Protein AF-A0A6J7I8J6-F1 (afdb_monomer_lite)

Organism: NCBI:txid449393

Foldseek 3Di:
DDPVCPVVVVVQVVQVVVVHDPCVQLVVCCVVPNNVRSVVVVPCPPDDD

Secondary structure (DSSP, 8-state):
--GGGHHHHHHHHHHHHTT--HHHHHHHHHHHH-HHHHHHH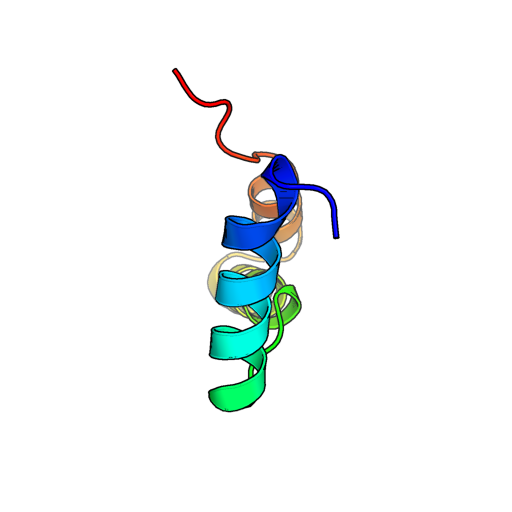HH------

Radius of gyration: 13.08 Å; chains: 1; bounding box: 21×30×35 Å

Structure (mmCIF, N/CA/C/O backbone):
data_AF-A0A6J7I8J6-F1
#
_ent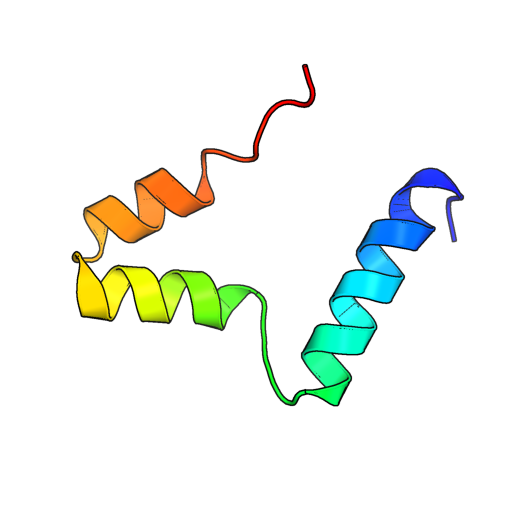ry.id   AF-A0A6J7I8J6-F1
#
loop_
_atom_site.group_PDB
_atom_site.id
_atom_site.type_symbol
_atom_site.label_atom_id
_atom_site.label_alt_id
_atom_site.label_comp_id
_atom_site.label_asym_id
_atom_site.label_entity_id
_atom_site.label_seq_id
_atom_site.pdbx_PDB_ins_code
_atom_site.Cartn_x
_atom_site.Cartn_y
_atom_site.Cartn_z
_atom_site.occupancy
_atom_site.B_iso_or_equiv
_atom_site.auth_seq_id
_atom_site.auth_comp_id
_atom_site.auth_asym_id
_atom_site.auth_atom_id
_atom_site.pdbx_PDB_model_num
ATOM 1 N N . MET A 1 1 ? 6.023 -3.677 -22.963 1.00 74.00 1 MET A N 1
ATOM 2 C CA . MET A 1 1 ? 5.565 -2.950 -21.760 1.00 74.00 1 MET A CA 1
ATOM 3 C C . MET A 1 1 ? 5.903 -1.478 -21.983 1.00 74.00 1 MET A C 1
ATOM 5 O O . MET A 1 1 ? 7.062 -1.233 -22.317 1.00 74.00 1 MET A O 1
ATOM 9 N N . PRO A 1 2 ? 4.928 -0.549 -21.936 1.00 90.31 2 PRO A N 1
ATOM 10 C CA . PRO A 1 2 ? 5.181 0.894 -22.071 1.00 90.31 2 PRO A CA 1
ATOM 11 C C . PRO A 1 2 ? 6.346 1.369 -21.189 1.00 90.31 2 PRO A C 1
ATOM 13 O O . PRO A 1 2 ? 6.520 0.871 -20.080 1.00 90.31 2 PRO A O 1
ATOM 16 N N . ALA A 1 3 ? 7.192 2.277 -21.672 1.00 91.69 3 ALA A N 1
ATOM 17 C CA . ALA A 1 3 ? 8.392 2.663 -20.921 1.00 91.69 3 ALA A CA 1
ATOM 18 C C . ALA A 1 3 ? 8.034 3.352 -19.594 1.00 91.69 3 ALA A C 1
ATOM 20 O O . ALA A 1 3 ? 8.743 3.196 -18.601 1.00 91.69 3 ALA A O 1
ATOM 21 N N . GLU A 1 4 ? 6.895 4.038 -19.578 1.00 93.38 4 GLU A N 1
ATOM 22 C CA . GLU A 1 4 ? 6.416 4.897 -18.503 1.00 93.38 4 GLU A CA 1
ATOM 23 C C . GLU A 1 4 ? 5.967 4.100 -17.276 1.00 93.38 4 GLU A C 1
ATOM 25 O O . GLU A 1 4 ? 6.145 4.558 -16.154 1.00 93.38 4 GLU A O 1
ATOM 30 N N . LEU A 1 5 ? 5.434 2.885 -17.457 1.00 92.88 5 LEU A N 1
ATOM 31 C CA . LEU A 1 5 ? 4.998 2.060 -16.318 1.00 92.88 5 LEU A CA 1
ATOM 32 C C . LEU A 1 5 ? 6.097 1.110 -15.830 1.00 92.88 5 LEU A C 1
ATOM 34 O O . LEU A 1 5 ? 5.887 0.407 -14.848 1.00 92.88 5 LEU A O 1
ATOM 38 N N . ARG A 1 6 ? 7.266 1.066 -16.485 1.00 93.94 6 ARG A N 1
ATOM 39 C CA . ARG A 1 6 ? 8.366 0.183 -16.076 1.00 93.94 6 ARG A CA 1
ATOM 40 C C . ARG A 1 6 ? 8.774 0.412 -14.609 1.00 93.94 6 ARG A C 1
ATOM 42 O O . ARG A 1 6 ? 8.910 -0.586 -13.905 1.00 93.94 6 ARG A O 1
ATOM 49 N N . PRO A 1 7 ? 8.895 1.660 -14.107 1.00 93.31 7 PRO A N 1
ATOM 50 C CA . PRO A 1 7 ? 9.161 1.904 -12.689 1.00 93.31 7 PRO A CA 1
ATOM 51 C C . PRO A 1 7 ? 8.062 1.348 -11.773 1.00 93.31 7 PRO A C 1
ATOM 53 O O . PRO A 1 7 ? 8.365 0.664 -10.801 1.00 93.31 7 PRO A O 1
ATOM 56 N N . ALA A 1 8 ? 6.790 1.577 -12.117 1.00 89.62 8 ALA A N 1
ATOM 57 C CA . ALA A 1 8 ? 5.653 1.090 -11.335 1.00 89.62 8 ALA A CA 1
ATOM 58 C C . ALA A 1 8 ? 5.577 -0.448 -11.309 1.00 89.62 8 ALA A C 1
ATOM 60 O O . ALA A 1 8 ? 5.259 -1.037 -10.280 1.00 89.62 8 ALA A O 1
ATOM 61 N N . VAL A 1 9 ? 5.917 -1.109 -12.421 1.00 93.81 9 VAL A N 1
ATOM 62 C CA . VAL A 1 9 ? 5.962 -2.576 -12.511 1.00 93.81 9 VAL A CA 1
ATOM 63 C C . VAL A 1 9 ? 7.089 -3.154 -11.658 1.00 93.81 9 VAL A C 1
ATOM 65 O O . VAL A 1 9 ? 6.861 -4.149 -10.976 1.00 93.81 9 VAL A O 1
ATOM 68 N N . TYR A 1 10 ? 8.273 -2.536 -11.646 1.00 95.00 10 TYR A N 1
ATOM 69 C CA . TYR A 1 10 ? 9.349 -2.967 -10.751 1.00 95.00 10 TYR A CA 1
ATOM 70 C C . TYR A 1 10 ? 8.981 -2.763 -9.281 1.00 95.00 10 TYR A C 1
ATOM 72 O O . TYR A 1 10 ? 9.127 -3.691 -8.497 1.00 95.00 10 TYR A O 1
ATOM 80 N N . ALA A 1 11 ? 8.415 -1.610 -8.914 1.00 91.38 11 ALA A N 1
ATOM 81 C CA . ALA A 1 11 ? 7.949 -1.372 -7.547 1.00 91.38 11 ALA A CA 1
ATOM 82 C C . ALA A 1 11 ? 6.898 -2.406 -7.098 1.00 91.38 11 ALA A C 1
ATOM 84 O O . ALA A 1 11 ? 6.910 -2.856 -5.953 1.00 91.38 11 ALA A O 1
ATOM 85 N N . LEU A 1 12 ? 6.011 -2.825 -8.007 1.00 91.81 12 LEU A N 1
ATOM 86 C CA . LEU A 1 12 ? 5.058 -3.897 -7.733 1.00 91.81 12 LEU A CA 1
ATOM 87 C C . LEU A 1 12 ? 5.745 -5.262 -7.575 1.00 91.81 12 LEU A C 1
ATOM 89 O O . LEU A 1 12 ? 5.356 -6.025 -6.695 1.00 91.81 12 LEU A O 1
ATOM 93 N N . ALA A 1 13 ? 6.751 -5.573 -8.397 1.00 94.94 13 ALA A N 1
ATOM 94 C CA . ALA A 1 13 ? 7.509 -6.819 -8.284 1.00 94.94 13 ALA A CA 1
ATOM 95 C C . ALA A 1 13 ? 8.221 -6.928 -6.925 1.00 94.94 13 ALA A C 1
ATOM 97 O O . ALA A 1 13 ? 8.089 -7.952 -6.265 1.00 94.94 13 ALA A O 1
ATOM 98 N N . GLU A 1 14 ? 8.860 -5.851 -6.461 1.00 95.06 14 GLU A N 1
ATOM 99 C CA . GLU A 1 14 ? 9.506 -5.791 -5.139 1.00 95.06 14 GLU A CA 1
ATOM 100 C C . GLU A 1 14 ? 8.508 -6.043 -3.994 1.00 95.06 14 GLU A C 1
ATOM 102 O O . GLU A 1 14 ? 8.799 -6.771 -3.045 1.00 95.06 14 GLU A O 1
ATOM 107 N N . LEU A 1 15 ? 7.290 -5.488 -4.083 1.00 94.25 15 LEU A N 1
ATOM 108 C CA . LEU A 1 15 ? 6.234 -5.763 -3.101 1.00 94.25 15 LEU A CA 1
ATOM 109 C C . LEU A 1 15 ? 5.823 -7.238 -3.105 1.00 94.25 15 LEU A C 1
ATOM 111 O O . LEU A 1 15 ? 5.682 -7.832 -2.036 1.00 94.25 15 LEU A O 1
ATOM 115 N N . VAL A 1 16 ? 5.657 -7.830 -4.290 1.00 94.94 16 VAL A N 1
ATOM 116 C CA . VAL A 1 16 ? 5.294 -9.245 -4.442 1.00 94.94 16 VAL A CA 1
ATOM 117 C C . VAL A 1 16 ? 6.393 -10.157 -3.897 1.00 94.94 16 VAL A C 1
ATOM 119 O O . VAL A 1 16 ? 6.084 -11.107 -3.179 1.00 94.94 16 VAL A O 1
ATOM 122 N N . GLU A 1 17 ? 7.663 -9.859 -4.174 1.00 96.75 17 GLU A N 1
ATOM 123 C CA . GLU A 1 17 ? 8.808 -10.592 -3.620 1.00 96.75 17 GLU A CA 1
ATOM 124 C C . GLU A 1 17 ? 8.864 -10.499 -2.091 1.00 96.75 17 GLU A C 1
ATOM 126 O O . GLU A 1 17 ? 9.159 -11.488 -1.419 1.00 96.75 17 GLU A O 1
ATOM 131 N N . ALA A 1 18 ? 8.483 -9.352 -1.522 1.00 94.56 18 ALA A N 1
ATOM 132 C CA . ALA A 1 18 ? 8.338 -9.170 -0.080 1.00 94.56 18 ALA A CA 1
ATOM 133 C C . ALA A 1 18 ? 7.084 -9.845 0.519 1.00 94.56 18 ALA A C 1
ATOM 135 O O . ALA A 1 18 ? 6.848 -9.730 1.724 1.00 94.56 18 ALA A O 1
ATOM 136 N N . GLY A 1 19 ? 6.260 -10.527 -0.287 1.00 95.81 19 GLY A N 1
ATOM 137 C CA . GLY A 1 19 ? 5.004 -11.146 0.152 1.00 95.81 19 GLY A CA 1
ATOM 138 C C . GLY A 1 19 ? 3.921 -10.132 0.531 1.00 95.81 19 GLY A C 1
ATOM 139 O O . GLY A 1 19 ? 3.021 -10.457 1.304 1.00 95.81 19 GLY A O 1
ATOM 140 N N . ARG A 1 20 ? 4.026 -8.903 0.019 1.00 94.19 20 ARG A N 1
ATOM 141 C CA . ARG A 1 20 ? 3.136 -7.779 0.312 1.00 94.19 20 ARG A CA 1
ATOM 142 C C . ARG A 1 20 ? 2.248 -7.431 -0.874 1.00 94.19 20 ARG A C 1
ATOM 144 O O . ARG A 1 20 ? 2.501 -7.805 -2.018 1.00 94.19 20 ARG A O 1
ATOM 151 N N . SER A 1 21 ? 1.212 -6.651 -0.596 1.00 92.25 21 SER A N 1
ATOM 152 C CA . SER A 1 21 ? 0.320 -6.071 -1.594 1.00 92.25 21 SER A CA 1
ATOM 153 C C . SER A 1 21 ? 0.178 -4.554 -1.408 1.00 92.25 21 SER A C 1
ATOM 155 O O . SER A 1 21 ? 0.308 -4.059 -0.287 1.00 92.25 21 SER A O 1
ATOM 157 N N . PRO A 1 22 ? -0.160 -3.788 -2.464 1.00 86.69 22 PRO A N 1
ATOM 158 C CA . PRO A 1 22 ? -0.528 -2.376 -2.313 1.00 86.69 22 PRO A CA 1
ATOM 159 C C . PRO A 1 22 ? -1.684 -2.154 -1.322 1.00 86.69 22 PRO A C 1
ATOM 161 O O . PRO A 1 22 ? -1.743 -1.126 -0.651 1.00 86.69 22 PRO A O 1
ATOM 164 N N . GLY A 1 23 ? -2.585 -3.136 -1.191 1.00 90.19 23 GLY A N 1
ATOM 165 C CA . GLY A 1 23 ? -3.691 -3.099 -0.234 1.00 90.19 23 GLY A CA 1
ATOM 166 C C . GLY A 1 23 ? -3.244 -3.167 1.228 1.00 90.19 23 GLY A C 1
ATOM 167 O O . GLY A 1 23 ? -3.984 -2.716 2.100 1.00 90.19 23 GLY A O 1
ATOM 168 N N . ASP A 1 24 ? -2.034 -3.658 1.508 1.00 92.69 24 ASP A N 1
ATOM 169 C CA . ASP A 1 24 ? -1.512 -3.747 2.873 1.00 92.69 24 ASP A CA 1
ATOM 170 C C . ASP A 1 24 ? -1.352 -2.356 3.486 1.00 92.69 24 ASP A C 1
ATOM 172 O O . ASP A 1 24 ? -1.706 -2.163 4.640 1.00 92.69 24 ASP A O 1
ATOM 176 N N . ALA A 1 25 ? -0.909 -1.365 2.703 1.00 88.44 25 ALA A N 1
ATOM 177 C CA . ALA A 1 25 ? -0.803 0.015 3.174 1.00 88.44 25 ALA A CA 1
ATOM 178 C C . ALA A 1 25 ? -2.176 0.584 3.571 1.00 88.44 25 AL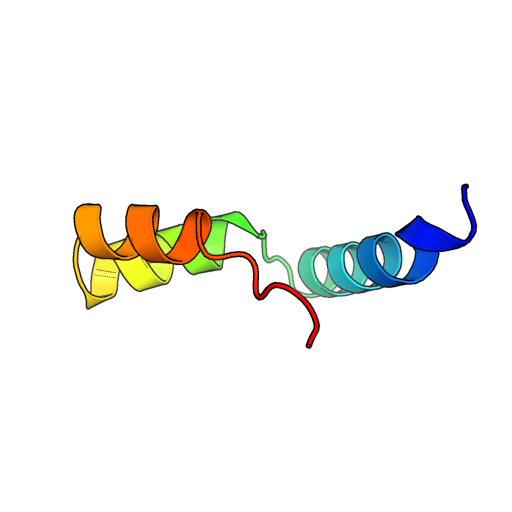A A C 1
ATOM 180 O O . ALA A 1 25 ? -2.309 1.206 4.622 1.00 88.44 25 ALA A O 1
ATOM 181 N N . VAL A 1 26 ? -3.218 0.302 2.778 1.00 90.81 26 VAL A N 1
ATOM 182 C CA . VAL A 1 26 ? -4.599 0.707 3.090 1.00 90.81 26 VAL A CA 1
ATOM 183 C C . VAL A 1 26 ? -5.079 0.029 4.373 1.00 90.81 26 VAL A C 1
ATOM 185 O O . VAL A 1 26 ? -5.664 0.683 5.236 1.00 90.81 26 VAL A O 1
ATOM 188 N N . LEU A 1 27 ? -4.819 -1.272 4.525 1.00 93.06 27 LEU A N 1
ATOM 189 C CA . LEU A 1 27 ? -5.179 -2.022 5.727 1.00 93.06 27 LEU A CA 1
ATOM 190 C C . LEU A 1 27 ? -4.430 -1.521 6.966 1.00 93.06 27 LEU A C 1
ATOM 192 O O . LEU A 1 27 ? -5.038 -1.404 8.030 1.00 93.06 27 LEU A O 1
ATOM 196 N N . ASP A 1 28 ? -3.145 -1.205 6.840 1.00 94.25 28 ASP A N 1
ATOM 197 C CA . ASP A 1 28 ? -2.319 -0.692 7.931 1.00 94.25 28 ASP A CA 1
ATOM 198 C C . ASP A 1 28 ? -2.809 0.686 8.386 1.00 94.25 28 ASP A C 1
ATOM 200 O O . ASP A 1 28 ? -3.033 0.893 9.581 1.00 94.25 28 ASP A O 1
ATOM 204 N N . THR A 1 29 ? -3.093 1.602 7.454 1.00 93.50 29 THR A N 1
ATOM 205 C CA . THR A 1 29 ? -3.699 2.901 7.780 1.00 93.50 29 THR A CA 1
ATOM 206 C C . THR A 1 29 ? -5.088 2.734 8.388 1.00 93.50 29 THR A C 1
ATOM 208 O O . THR A 1 29 ? -5.405 3.393 9.377 1.00 93.50 29 THR A O 1
ATOM 211 N N . ALA A 1 30 ? -5.910 1.818 7.867 1.00 95.62 30 ALA A N 1
ATOM 212 C CA . ALA A 1 30 ? -7.241 1.565 8.413 1.00 95.62 30 ALA A CA 1
ATOM 213 C C . ALA A 1 30 ? -7.174 1.049 9.856 1.00 95.62 30 ALA A C 1
ATOM 215 O O . ALA A 1 30 ? -7.970 1.461 10.698 1.00 95.62 30 ALA A O 1
ATOM 216 N N . ARG A 1 31 ? -6.204 0.179 10.157 1.00 95.94 31 ARG A N 1
ATOM 217 C CA . ARG A 1 31 ? -5.959 -0.341 11.510 1.00 95.94 31 ARG A CA 1
ATOM 218 C C . ARG A 1 31 ? -5.414 0.724 12.458 1.00 95.94 31 ARG A C 1
ATOM 220 O O . ARG A 1 31 ? -5.792 0.725 13.624 1.00 95.94 31 ARG A O 1
ATOM 227 N N . ALA A 1 32 ? -4.538 1.604 11.979 1.00 97.19 32 ALA A N 1
ATOM 228 C CA . ALA A 1 32 ? -3.889 2.619 12.806 1.00 97.19 32 ALA A CA 1
ATOM 229 C C . ALA A 1 32 ? -4.754 3.869 13.039 1.00 97.19 32 ALA A C 1
ATOM 231 O O . ALA A 1 32 ? -4.696 4.473 14.108 1.00 97.19 32 ALA A O 1
ATOM 232 N N . SER A 1 33 ? -5.532 4.283 12.038 1.00 95.56 33 SER A N 1
ATOM 233 C CA . SER A 1 33 ? -6.186 5.601 11.992 1.00 95.56 33 SER A CA 1
ATOM 234 C C . SER A 1 33 ? -7.647 5.555 11.540 1.00 95.56 33 SER A C 1
ATOM 236 O O . SER A 1 33 ? -8.303 6.592 11.473 1.00 95.56 33 SER A O 1
ATOM 238 N N . GLY A 1 34 ? -8.179 4.363 11.271 1.00 96.19 34 GLY A N 1
ATOM 239 C CA . GLY A 1 34 ? -9.568 4.155 10.883 1.00 96.19 34 GLY A CA 1
ATOM 240 C C . GLY A 1 34 ? -9.803 4.155 9.366 1.00 96.19 34 GLY A C 1
ATOM 241 O O . GLY A 1 34 ? -8.967 4.611 8.582 1.00 96.19 34 GLY A O 1
ATOM 242 N N . PRO A 1 35 ? -10.962 3.632 8.930 1.00 93.31 35 PRO A N 1
ATOM 243 C CA . PRO A 1 35 ? -11.264 3.421 7.515 1.00 93.31 35 PRO A CA 1
ATOM 244 C C . PRO A 1 35 ? -11.375 4.724 6.711 1.00 93.31 35 PRO A C 1
ATOM 246 O O . PRO A 1 35 ? -10.993 4.747 5.546 1.00 93.31 35 PRO A O 1
ATOM 249 N N . GLU A 1 36 ? -11.849 5.816 7.316 1.00 94.38 36 GLU A N 1
ATOM 250 C CA . GLU A 1 36 ? -11.940 7.123 6.650 1.00 94.38 36 GLU A CA 1
ATOM 251 C C . GLU A 1 36 ? -10.553 7.674 6.290 1.00 94.38 36 GLU A C 1
ATOM 253 O O . GLU A 1 36 ? -10.313 8.050 5.143 1.00 94.38 36 GLU A O 1
ATOM 258 N N . ALA A 1 37 ? -9.608 7.633 7.236 1.00 91.56 37 ALA A N 1
ATOM 259 C CA . ALA A 1 37 ? -8.228 8.054 7.007 1.00 91.56 37 ALA A CA 1
ATOM 260 C C . ALA A 1 37 ? -7.541 7.206 5.924 1.00 91.56 37 ALA A C 1
ATOM 262 O O . ALA A 1 37 ? -6.805 7.738 5.096 1.00 91.56 37 ALA A O 1
ATOM 263 N N . ALA A 1 38 ? -7.817 5.899 5.891 1.00 91.69 38 ALA A N 1
ATOM 264 C CA . ALA A 1 38 ? -7.288 5.005 4.865 1.00 91.69 38 ALA A CA 1
ATOM 265 C C . ALA A 1 38 ? -7.804 5.345 3.460 1.00 91.69 38 ALA A C 1
ATOM 267 O O . ALA A 1 38 ? -7.029 5.345 2.506 1.00 91.69 38 ALA A O 1
ATOM 268 N N . LEU A 1 39 ? -9.095 5.669 3.327 1.00 90.69 39 LEU A N 1
ATOM 269 C CA . LEU A 1 39 ? -9.678 6.079 2.048 1.00 90.69 39 LEU A CA 1
ATOM 270 C C . LEU A 1 39 ? -9.116 7.423 1.574 1.00 90.69 39 LEU A C 1
ATOM 272 O O . LEU A 1 39 ? -8.770 7.542 0.402 1.00 90.69 39 LEU A O 1
ATOM 276 N N . LEU A 1 40 ? -8.969 8.401 2.474 1.00 91.31 40 LEU A N 1
ATOM 277 C CA . LEU A 1 40 ? -8.352 9.695 2.158 1.00 91.31 40 LEU A CA 1
ATOM 278 C C . LEU A 1 40 ? -6.891 9.539 1.708 1.00 91.31 40 LEU A C 1
ATOM 280 O O . LEU A 1 40 ? -6.485 10.130 0.710 1.00 91.31 40 LEU A O 1
ATOM 284 N N . ALA A 1 41 ? -6.115 8.696 2.392 1.00 86.81 41 ALA A N 1
ATOM 285 C CA . ALA A 1 41 ? -4.733 8.411 2.012 1.00 86.81 41 ALA A CA 1
ATOM 286 C C . ALA A 1 41 ? -4.628 7.711 0.645 1.00 86.81 41 ALA A C 1
ATOM 288 O O . ALA A 1 41 ? -3.709 7.988 -0.118 1.00 86.81 41 ALA A O 1
ATOM 289 N N . ALA A 1 42 ? -5.577 6.833 0.307 1.00 85.12 42 ALA A N 1
ATOM 290 C CA . ALA A 1 42 ? -5.570 6.096 -0.956 1.00 85.12 42 ALA A CA 1
ATOM 291 C C . ALA A 1 42 ? -5.899 6.962 -2.187 1.00 85.12 42 ALA A C 1
ATOM 293 O O . ALA A 1 42 ? -5.520 6.601 -3.301 1.00 85.12 42 ALA A O 1
ATOM 294 N N . VAL A 1 43 ? -6.616 8.078 -2.008 1.00 82.56 43 VAL A N 1
ATOM 295 C CA . VAL A 1 43 ? -7.005 8.980 -3.111 1.00 82.56 43 VAL A CA 1
ATOM 296 C C . VAL A 1 43 ? -6.049 10.155 -3.301 1.00 82.56 43 VAL A C 1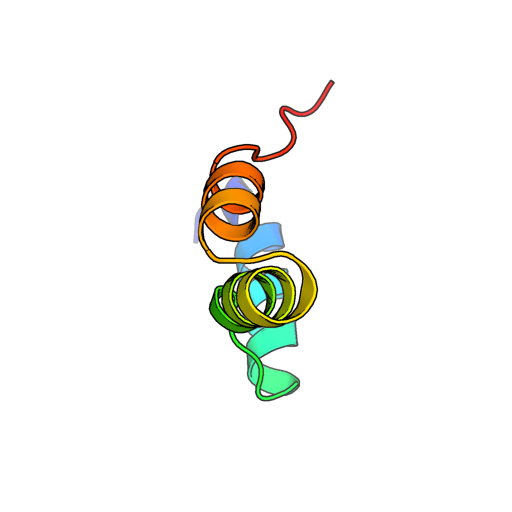
ATOM 298 O O . VAL A 1 43 ? -6.044 10.766 -4.368 1.00 82.56 43 VAL A O 1
ATOM 301 N N . HIS A 1 44 ? -5.208 10.450 -2.311 1.00 68.38 44 HIS A N 1
ATOM 302 C CA . HIS A 1 44 ? -4.097 11.384 -2.457 1.00 68.38 44 HIS A CA 1
ATOM 303 C C . HIS A 1 44 ? -2.874 10.653 -3.014 1.00 68.38 44 HIS A C 1
ATOM 305 O O . HIS A 1 44 ? -1.879 10.442 -2.327 1.00 68.38 44 HIS A O 1
ATOM 311 N N . ALA A 1 45 ? -2.956 10.258 -4.2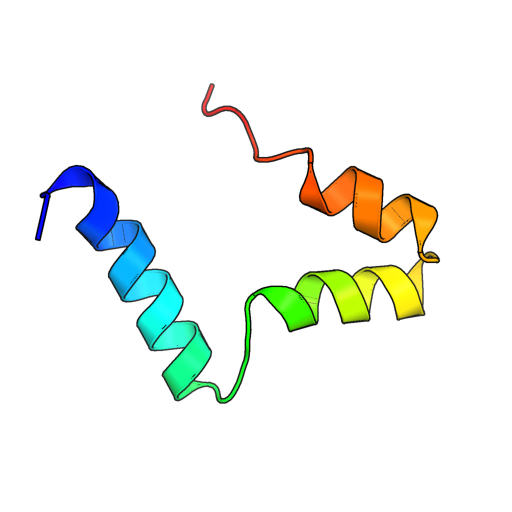87 1.00 61.53 45 ALA A N 1
ATOM 312 C CA . ALA A 1 45 ? -1.745 10.017 -5.057 1.00 61.53 45 ALA A CA 1
ATOM 313 C C . ALA A 1 45 ? -0.973 11.342 -5.086 1.00 61.53 45 ALA A C 1
ATOM 315 O O . ALA A 1 45 ? -1.540 12.350 -5.507 1.00 61.53 45 ALA A O 1
ATOM 316 N N . GLU A 1 46 ? 0.266 11.362 -4.587 1.00 60.69 46 GLU A N 1
ATOM 317 C CA . GLU A 1 46 ? 1.107 12.554 -4.683 1.00 60.69 46 GLU A CA 1
ATOM 318 C C . GLU A 1 46 ? 1.178 12.982 -6.152 1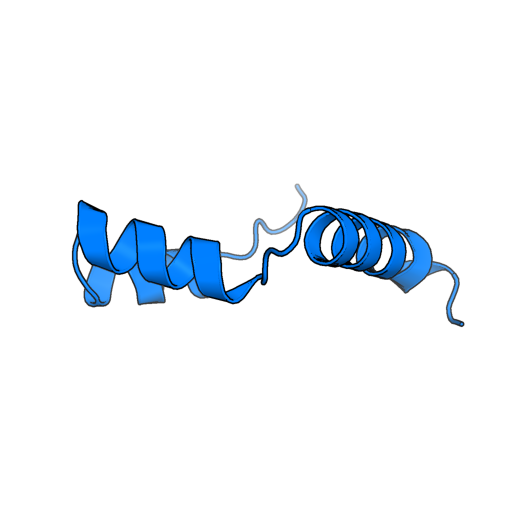.00 60.69 46 GLU A C 1
ATOM 320 O O . GLU A 1 46 ? 1.707 12.267 -7.007 1.00 60.69 46 GLU A O 1
ATOM 325 N N . GLU A 1 47 ? 0.572 14.128 -6.450 1.00 46.03 47 GLU A N 1
ATOM 326 C CA . GLU A 1 47 ? 0.709 14.797 -7.731 1.00 46.03 47 GLU A CA 1
ATOM 327 C C . GLU A 1 47 ? 2.174 15.251 -7.808 1.00 46.03 47 GLU A C 1
ATOM 329 O O . GLU A 1 47 ? 2.621 15.986 -6.921 1.00 46.03 47 GLU A O 1
ATOM 334 N N . PRO A 1 48 ? 2.970 14.755 -8.772 1.00 48.16 48 PRO A N 1
ATOM 335 C CA . PRO A 1 48 ? 4.372 15.130 -8.849 1.00 48.16 48 PRO A CA 1
ATOM 336 C C . PRO A 1 48 ? 4.452 16.635 -9.123 1.00 48.16 48 PRO A C 1
ATOM 338 O O . PRO A 1 48 ? 3.888 17.112 -10.109 1.00 48.16 48 PRO A O 1
ATOM 341 N N . ALA A 1 49 ? 5.110 17.360 -8.214 1.00 46.69 49 ALA A N 1
ATOM 342 C CA . ALA A 1 49 ? 5.389 18.791 -8.331 1.00 46.69 49 ALA A CA 1
ATOM 343 C C . ALA A 1 49 ? 6.313 19.118 -9.514 1.00 46.69 49 ALA A C 1
ATOM 345 O O . ALA A 1 49 ? 7.187 18.279 -9.843 1.00 46.69 49 ALA A O 1
#

pLDDT: mean 87.61, std 13.06, range [46.03, 97.19]

Sequence (49 aa):
MPAELRPAVYALAELVEAGRSPGDAVLDTARASGPEAALLAAVHAEEPA